Protein AF-A0A9W7ZAU4-F1 (afdb_monomer_lite)

pLDDT: mean 91.2, std 5.75, range [60.62, 95.56]

Foldseek 3Di:
DVCQQQVVHDPCGDPDFDKDWDKDADPDPPDPDGIDIDIDGDDDPDDPPDDDDDDDD

Sequence (57 aa):
LNKMLWARGIKAVPHRIRVRLARRRNDDENAAEKLYTHVSYVPVADFKGLQTQQVDE

Secondary structure (DSSP, 8-state):
-HHHHTTT-TTS--S---EEEEEEE---TT-S-SEEEEEEE---S--TT----PPP-

Radius of gyration: 14.79 Å; chains: 1; bounding box: 34×14×42 Å

Structure (mmCIF, N/CA/C/O backbone):
data_AF-A0A9W7ZAU4-F1
#
_entry.id   AF-A0A9W7ZAU4-F1
#
loop_
_atom_site.group_PDB
_atom_site.id
_atom_site.type_symbol
_atom_site.label_atom_id
_atom_site.label_alt_id
_atom_site.label_comp_id
_atom_site.label_asym_id
_atom_site.label_entity_id
_atom_site.label_seq_id
_atom_site.pdbx_PDB_ins_code
_atom_site.Cartn_x
_atom_site.Cartn_y
_atom_site.Cartn_z
_atom_site.occupancy
_atom_site.B_iso_or_equiv
_atom_site.auth_seq_id
_atom_site.auth_comp_id
_atom_site.auth_asym_id
_atom_site.auth_atom_id
_atom_site.pdbx_PDB_model_num
ATOM 1 N N . LEU A 1 1 ? 2.766 -4.957 1.806 1.00 92.50 1 LEU A N 1
ATOM 2 C CA . LEU A 1 1 ? 3.131 -3.591 1.364 1.00 92.50 1 LEU A CA 1
ATOM 3 C C . LEU A 1 1 ? 4.599 -3.267 1.636 1.00 92.50 1 LEU A C 1
ATOM 5 O O . LEU A 1 1 ? 5.335 -3.072 0.680 1.00 92.50 1 LEU A O 1
ATOM 9 N N . ASN A 1 2 ? 5.040 -3.289 2.900 1.00 93.25 2 ASN A N 1
ATOM 10 C CA . ASN A 1 2 ? 6.389 -2.860 3.299 1.00 93.25 2 ASN A CA 1
ATOM 11 C C . ASN A 1 2 ? 7.529 -3.531 2.504 1.00 93.25 2 ASN A C 1
ATOM 13 O O . ASN A 1 2 ? 8.385 -2.850 1.955 1.00 93.25 2 ASN A O 1
ATOM 17 N N . LYS A 1 3 ? 7.487 -4.863 2.350 1.00 92.81 3 LYS A N 1
ATOM 18 C CA . LYS A 1 3 ? 8.497 -5.606 1.572 1.00 92.81 3 LYS A CA 1
ATOM 19 C C . LYS A 1 3 ? 8.631 -5.114 0.123 1.00 92.81 3 LYS A C 1
ATOM 21 O O . LYS A 1 3 ? 9.741 -5.018 -0.373 1.00 92.81 3 LYS A O 1
ATOM 26 N N . MET A 1 4 ? 7.518 -4.781 -0.538 1.00 91.50 4 MET A N 1
ATOM 27 C CA . MET A 1 4 ? 7.533 -4.278 -1.918 1.00 91.50 4 MET A CA 1
ATOM 28 C C . MET A 1 4 ? 8.087 -2.852 -1.999 1.00 91.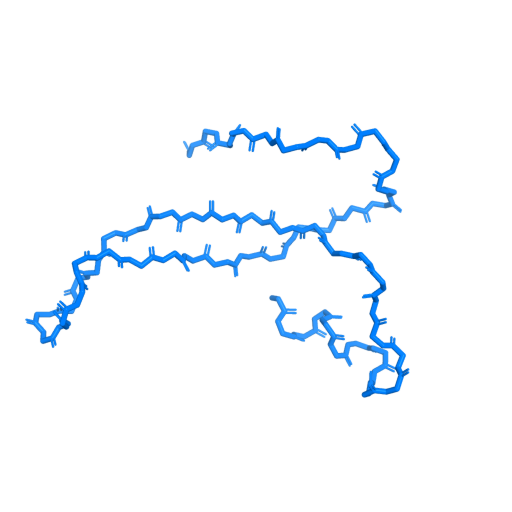50 4 MET A C 1
ATOM 30 O O . MET A 1 4 ? 8.846 -2.540 -2.912 1.00 91.50 4 MET A O 1
ATOM 34 N N . LEU A 1 5 ? 7.731 -1.992 -1.039 1.00 93.44 5 LEU A N 1
ATOM 35 C CA . LEU A 1 5 ? 8.209 -0.608 -0.990 1.00 93.44 5 LEU A CA 1
ATOM 36 C C . LEU A 1 5 ? 9.743 -0.552 -0.928 1.00 93.44 5 LEU A C 1
ATOM 38 O O . LEU A 1 5 ? 10.366 0.232 -1.638 1.00 93.44 5 LEU A O 1
ATOM 42 N N . TRP A 1 6 ? 10.338 -1.442 -0.133 1.00 95.06 6 TRP A N 1
ATOM 43 C CA . TRP A 1 6 ? 11.783 -1.507 0.087 1.00 95.06 6 TRP A CA 1
ATOM 44 C C . TRP A 1 6 ? 12.511 -2.551 -0.768 1.00 95.06 6 TRP A C 1
ATOM 46 O O . TRP A 1 6 ? 13.708 -2.752 -0.581 1.00 95.06 6 TRP A O 1
ATOM 56 N N . ALA A 1 7 ? 11.840 -3.195 -1.729 1.00 91.69 7 ALA A N 1
ATOM 57 C CA . ALA A 1 7 ? 12.432 -4.264 -2.543 1.00 91.69 7 ALA A CA 1
ATOM 58 C C . ALA A 1 7 ? 13.656 -3.811 -3.364 1.00 91.69 7 ALA A C 1
ATOM 60 O O . ALA A 1 7 ? 14.510 -4.623 -3.703 1.00 91.69 7 ALA A O 1
ATOM 61 N N . ARG A 1 8 ? 13.749 -2.513 -3.678 1.00 93.12 8 ARG A N 1
ATOM 62 C CA . ARG A 1 8 ? 14.866 -1.892 -4.414 1.00 93.12 8 ARG A CA 1
ATOM 63 C C . ARG A 1 8 ? 15.815 -1.091 -3.504 1.00 93.12 8 ARG A C 1
ATOM 65 O O . ARG A 1 8 ? 16.695 -0.388 -3.992 1.00 93.12 8 ARG A O 1
ATOM 72 N N . GLY A 1 9 ? 15.640 -1.187 -2.185 1.00 93.81 9 GLY A N 1
ATOM 73 C CA . GLY A 1 9 ? 16.398 -0.428 -1.190 1.00 93.81 9 GLY A CA 1
ATOM 74 C C . GLY A 1 9 ? 15.921 1.017 -1.005 1.00 93.81 9 GLY A C 1
ATOM 75 O O . GLY A 1 9 ? 14.973 1.477 -1.638 1.00 93.81 9 GLY A O 1
ATOM 76 N N . ILE A 1 10 ? 16.596 1.743 -0.109 1.00 93.75 10 ILE A N 1
ATOM 77 C CA . ILE A 1 10 ? 16.153 3.063 0.373 1.00 93.75 10 ILE A CA 1
ATOM 78 C C . ILE A 1 10 ? 16.198 4.175 -0.684 1.00 93.75 10 ILE A C 1
ATOM 80 O O . ILE A 1 10 ? 15.387 5.093 -0.648 1.00 93.75 10 ILE A O 1
ATOM 84 N N . LYS A 1 11 ? 17.132 4.092 -1.638 1.00 93.75 11 LYS A N 1
ATOM 85 C CA . LYS A 1 11 ? 17.350 5.142 -2.647 1.00 93.75 11 LYS A CA 1
ATOM 86 C C . LYS A 1 11 ? 16.498 4.974 -3.909 1.00 93.75 11 LYS A C 1
ATOM 88 O O . LYS A 1 11 ? 16.390 5.919 -4.679 1.00 93.75 11 LYS A O 1
ATOM 93 N N . ALA A 1 12 ? 15.916 3.795 -4.136 1.00 94.12 12 ALA A N 1
ATOM 94 C CA . ALA A 1 12 ? 15.245 3.443 -5.391 1.00 94.12 12 ALA A CA 1
ATOM 95 C C . ALA A 1 12 ? 13.800 2.957 -5.174 1.00 94.12 12 ALA A C 1
ATOM 97 O O . ALA A 1 12 ? 13.363 1.969 -5.767 1.00 94.12 12 ALA A O 1
ATOM 98 N N . VAL A 1 13 ? 13.053 3.650 -4.311 1.00 93.81 13 VAL A N 1
ATOM 99 C CA . VAL A 1 13 ? 11.646 3.333 -4.015 1.00 93.81 13 VAL A CA 1
ATOM 100 C C . VAL A 1 13 ? 10.786 3.446 -5.291 1.00 93.81 13 VAL A C 1
ATOM 102 O O . VAL A 1 13 ? 10.991 4.370 -6.083 1.00 93.81 13 VAL A O 1
ATOM 105 N N . PRO A 1 14 ? 9.820 2.534 -5.532 1.00 93.69 14 PRO A N 1
ATOM 106 C CA . PRO A 1 14 ? 8.935 2.621 -6.692 1.00 93.69 14 PRO A CA 1
ATOM 107 C C . PRO A 1 14 ? 8.150 3.942 -6.743 1.00 93.69 14 PRO A C 1
ATOM 109 O O . PRO A 1 14 ? 7.535 4.336 -5.757 1.00 93.69 14 PRO A O 1
ATOM 112 N N . HIS A 1 15 ? 8.091 4.584 -7.915 1.00 93.19 15 HIS A N 1
ATOM 113 C CA . HIS A 1 15 ? 7.340 5.837 -8.105 1.00 93.19 15 HIS A CA 1
ATOM 114 C C . HIS A 1 15 ? 5.820 5.680 -7.963 1.00 93.19 15 HIS A C 1
ATOM 116 O O . HIS A 1 15 ? 5.125 6.636 -7.627 1.00 93.19 15 HIS A O 1
ATOM 122 N N . ARG A 1 16 ? 5.284 4.493 -8.273 1.00 94.1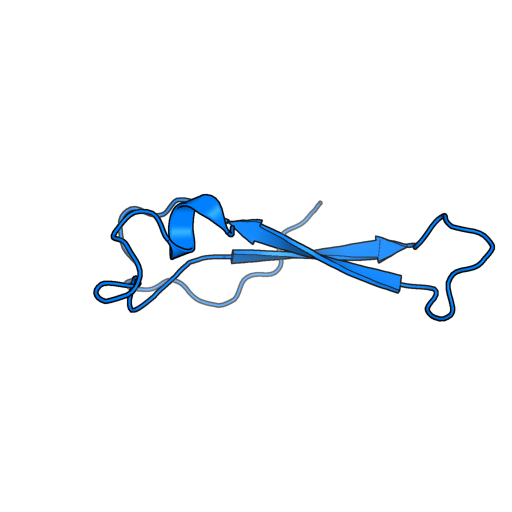2 16 ARG A N 1
ATOM 123 C CA . ARG A 1 16 ? 3.857 4.167 -8.167 1.00 94.12 16 ARG A CA 1
ATOM 124 C C . ARG A 1 16 ? 3.692 2.760 -7.609 1.00 94.12 16 ARG A C 1
ATOM 126 O O . ARG A 1 16 ? 4.453 1.859 -7.958 1.00 94.12 16 ARG A O 1
ATOM 133 N N . ILE A 1 17 ? 2.691 2.580 -6.749 1.00 94.12 17 ILE A N 1
ATOM 134 C CA . ILE A 1 17 ? 2.311 1.295 -6.156 1.00 94.12 17 ILE A CA 1
ATOM 135 C C . ILE A 1 17 ? 0.790 1.197 -6.175 1.00 94.12 17 ILE A C 1
ATOM 137 O O . ILE A 1 17 ? 0.095 2.154 -5.836 1.00 94.12 17 ILE A O 1
ATOM 141 N N . ARG A 1 18 ? 0.267 0.030 -6.558 1.00 95.44 18 ARG A N 1
ATOM 142 C CA . ARG A 1 18 ? -1.161 -0.262 -6.476 1.00 95.44 18 ARG A CA 1
ATOM 143 C C . ARG A 1 18 ? -1.446 -0.900 -5.122 1.00 95.44 18 ARG A C 1
ATOM 145 O O . ARG A 1 18 ? -0.770 -1.844 -4.709 1.00 95.44 18 ARG A O 1
ATOM 152 N N . VAL A 1 19 ? -2.434 -0.360 -4.424 1.00 95.50 19 VAL A N 1
ATOM 153 C CA . VAL A 1 19 ? -2.834 -0.819 -3.093 1.00 95.50 19 VAL A CA 1
ATOM 154 C C . VAL A 1 19 ? -4.322 -1.123 -3.064 1.00 95.50 19 VAL A C 1
ATOM 156 O O . VAL A 1 19 ? -5.098 -0.506 -3.792 1.00 95.50 19 VAL A O 1
ATOM 159 N N . ARG A 1 20 ? -4.709 -2.067 -2.208 1.00 94.69 20 ARG A N 1
ATOM 160 C CA . ARG A 1 20 ? -6.100 -2.317 -1.829 1.00 94.69 20 ARG A CA 1
ATOM 161 C C . ARG A 1 20 ? -6.286 -1.856 -0.390 1.00 94.69 20 ARG A C 1
ATOM 163 O O . ARG A 1 20 ? -5.502 -2.216 0.489 1.00 94.69 20 ARG A O 1
ATOM 170 N N . LEU A 1 21 ? -7.320 -1.052 -0.183 1.00 94.88 21 LEU A N 1
ATOM 171 C CA . LEU A 1 21 ? -7.722 -0.507 1.107 1.00 94.88 21 LEU A CA 1
ATOM 172 C C . LEU A 1 21 ? -8.978 -1.257 1.547 1.00 94.88 21 LEU A C 1
ATOM 174 O O . LEU A 1 21 ? -9.956 -1.283 0.806 1.00 94.88 21 LEU A O 1
ATOM 178 N N . ALA A 1 22 ? -8.944 -1.876 2.723 1.00 93.44 22 ALA A N 1
ATOM 179 C CA . ALA A 1 22 ? -10.095 -2.550 3.312 1.00 93.44 22 ALA A CA 1
ATOM 180 C C . ALA A 1 22 ? -10.379 -1.943 4.685 1.00 93.44 22 ALA A C 1
ATOM 182 O O . ALA A 1 22 ? -9.514 -1.958 5.562 1.00 93.44 22 ALA A O 1
ATOM 183 N N . ARG A 1 23 ? -11.580 -1.394 4.877 1.00 92.50 23 ARG A N 1
ATOM 184 C CA . ARG A 1 23 ? -12.007 -0.871 6.178 1.00 92.50 23 ARG A CA 1
ATOM 185 C C . ARG A 1 23 ? -12.561 -2.028 7.003 1.00 92.50 23 ARG A C 1
ATOM 187 O O . ARG A 1 23 ? -13.528 -2.652 6.591 1.00 92.50 23 ARG A O 1
ATOM 194 N N . ARG A 1 24 ? -11.949 -2.307 8.150 1.00 89.88 24 ARG A N 1
ATOM 195 C CA . ARG A 1 24 ? -12.313 -3.409 9.049 1.00 89.88 24 ARG A CA 1
ATOM 196 C C . ARG A 1 24 ? -12.655 -2.882 10.436 1.00 89.88 24 ARG A C 1
ATOM 198 O O . ARG A 1 24 ? -12.206 -1.801 10.825 1.00 89.88 24 ARG A O 1
ATOM 205 N N . ARG A 1 25 ? -13.477 -3.635 11.166 1.00 90.31 25 ARG A N 1
ATOM 206 C CA . ARG A 1 25 ? -13.761 -3.365 12.577 1.00 90.31 25 ARG A CA 1
ATOM 207 C C . ARG A 1 25 ? -12.587 -3.823 13.428 1.00 90.31 25 ARG A C 1
ATOM 209 O O . ARG A 1 25 ? -11.962 -4.830 13.114 1.00 90.31 25 ARG A O 1
ATOM 216 N N . ASN A 1 26 ? -12.260 -3.019 14.432 1.00 87.00 26 ASN A N 1
ATOM 217 C CA . ASN A 1 26 ? -11.261 -3.381 15.417 1.00 87.00 26 ASN A CA 1
ATOM 218 C C . ASN A 1 26 ? -11.926 -4.239 16.496 1.00 87.00 26 ASN A C 1
ATOM 220 O O . ASN A 1 26 ? -12.879 -3.776 17.123 1.00 87.00 26 ASN A O 1
ATOM 224 N N . ASP A 1 27 ? -11.444 -5.468 16.658 1.00 84.06 27 ASP A N 1
ATOM 225 C CA . ASP A 1 27 ? -11.969 -6.437 17.628 1.00 84.06 27 ASP A CA 1
ATOM 226 C C . ASP A 1 27 ? -11.211 -6.381 18.969 1.00 84.06 27 ASP A C 1
ATOM 228 O O . ASP A 1 27 ? -11.518 -7.136 19.886 1.00 84.06 27 ASP A O 1
ATOM 232 N N . ASP A 1 28 ? -10.220 -5.491 19.094 1.00 86.88 28 ASP A N 1
ATOM 233 C CA . ASP A 1 28 ? -9.516 -5.229 20.349 1.00 86.88 28 ASP A CA 1
ATOM 234 C C . ASP A 1 28 ? -10.371 -4.347 21.274 1.00 86.88 28 ASP A C 1
ATOM 236 O O . ASP A 1 28 ? -10.709 -3.205 20.942 1.00 86.88 28 ASP A O 1
ATOM 240 N N . GLU A 1 29 ? -10.704 -4.882 22.450 1.00 76.94 29 GLU A N 1
ATOM 241 C CA . GLU A 1 29 ? -11.546 -4.235 23.463 1.00 76.94 29 GLU A CA 1
ATOM 242 C C . GLU A 1 29 ? -10.942 -2.931 24.015 1.00 76.94 29 GLU A C 1
ATOM 244 O O . GLU A 1 29 ? -11.683 -2.075 24.497 1.00 76.94 29 GLU A O 1
ATOM 249 N N . ASN A 1 30 ? -9.623 -2.736 23.901 1.00 83.94 30 ASN A N 1
ATOM 250 C CA . ASN A 1 30 ? -8.928 -1.536 24.382 1.00 83.94 30 ASN A CA 1
ATOM 251 C C . ASN A 1 30 ? -8.608 -0.522 23.274 1.00 83.94 30 ASN A C 1
ATOM 253 O O . ASN A 1 30 ? -7.889 0.456 23.503 1.00 83.94 30 ASN A O 1
ATOM 257 N N . ALA A 1 31 ? -9.109 -0.735 22.058 1.00 81.19 31 ALA A N 1
ATOM 258 C CA . ALA A 1 31 ? -8.838 0.169 20.956 1.00 81.19 31 ALA A CA 1
ATOM 259 C C . ALA A 1 31 ? -9.556 1.515 21.123 1.00 81.19 31 ALA A C 1
ATOM 261 O O . ALA A 1 31 ? -10.781 1.582 21.215 1.00 81.19 31 ALA A O 1
ATOM 262 N N . ALA A 1 32 ? -8.792 2.610 21.049 1.00 84.31 32 ALA A N 1
ATOM 263 C CA . ALA A 1 32 ? -9.352 3.963 21.014 1.00 84.31 32 ALA A CA 1
ATOM 264 C C . ALA A 1 32 ? -10.277 4.180 19.799 1.00 84.31 32 ALA A C 1
ATOM 266 O O . ALA A 1 32 ? -11.277 4.888 19.891 1.00 84.31 32 ALA A O 1
ATOM 267 N N . GLU A 1 33 ? -9.964 3.533 18.671 1.00 87.50 33 GLU A N 1
ATOM 268 C CA . GLU A 1 33 ? -10.708 3.645 17.418 1.00 87.50 33 GLU A CA 1
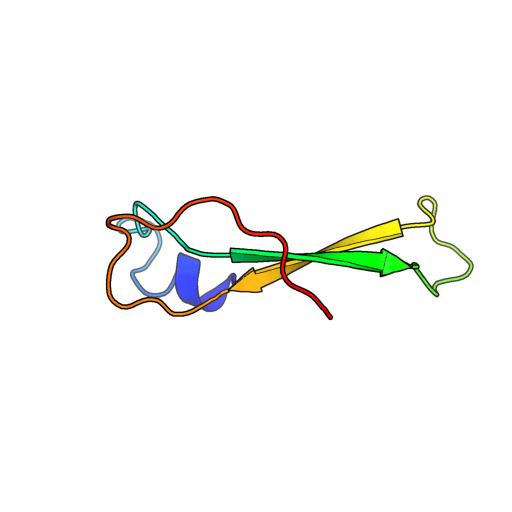ATOM 269 C C . GLU A 1 33 ? -11.385 2.322 17.040 1.00 87.50 33 GLU A C 1
ATOM 271 O O . GLU A 1 33 ? -10.748 1.269 16.952 1.00 87.50 33 GLU A O 1
ATOM 276 N N . LYS A 1 34 ? -12.687 2.393 16.731 1.00 87.06 34 LYS A N 1
ATOM 277 C CA . LYS A 1 34 ? -13.537 1.227 16.409 1.00 87.06 34 LYS A CA 1
ATOM 278 C C . LYS A 1 34 ? -13.257 0.607 15.038 1.00 87.06 34 LYS A C 1
ATOM 280 O O . LYS A 1 34 ? -13.729 -0.492 14.745 1.00 87.06 34 LYS A O 1
ATOM 285 N N . LEU A 1 35 ? -12.586 1.334 14.150 1.00 92.38 35 LEU A N 1
ATOM 286 C CA . LEU A 1 35 ? -12.388 0.958 12.752 1.00 92.38 35 LEU A CA 1
ATOM 287 C C . LEU A 1 35 ? -10.936 1.216 12.367 1.00 92.38 35 LEU A C 1
ATOM 289 O O . LEU A 1 35 ? -10.378 2.252 12.717 1.00 92.38 35 LEU A O 1
ATOM 293 N N . TYR A 1 36 ? -10.355 0.314 11.585 1.00 91.81 36 TYR A N 1
ATOM 294 C CA . TYR A 1 36 ? -9.037 0.508 10.993 1.00 91.81 36 TYR A CA 1
ATOM 295 C C . TYR A 1 36 ? -9.074 0.238 9.491 1.00 91.81 36 TYR A C 1
ATOM 297 O O . TYR A 1 36 ? -9.936 -0.479 8.980 1.00 91.81 36 TYR A O 1
ATOM 305 N N . THR A 1 37 ? -8.122 0.823 8.768 1.00 92.75 37 THR A N 1
ATOM 306 C CA . THR A 1 37 ? -7.958 0.571 7.335 1.00 92.75 37 THR A CA 1
ATOM 307 C C . THR A 1 37 ? -6.763 -0.341 7.128 1.00 92.75 37 THR A C 1
ATOM 309 O O . THR A 1 37 ? -5.616 0.055 7.331 1.00 92.75 37 THR A O 1
ATOM 312 N N . HIS A 1 38 ? -7.023 -1.572 6.707 1.00 92.44 38 HIS A N 1
ATOM 313 C CA . HIS A 1 38 ? -5.986 -2.504 6.310 1.00 92.44 38 HIS A CA 1
ATOM 314 C C . HIS A 1 38 ? -5.535 -2.210 4.877 1.00 92.44 38 HIS A C 1
ATOM 316 O O . HIS A 1 38 ? -6.338 -2.251 3.942 1.00 92.44 38 HIS A O 1
ATOM 322 N N . VAL A 1 39 ? -4.242 -1.925 4.697 1.00 94.81 39 VAL A N 1
ATOM 323 C CA . VAL A 1 39 ? -3.656 -1.626 3.383 1.00 94.81 39 VAL A CA 1
ATOM 324 C C . VAL A 1 39 ? -2.806 -2.797 2.909 1.00 94.81 39 VAL A C 1
ATOM 326 O O . VAL A 1 39 ? -1.784 -3.135 3.508 1.00 94.81 39 VAL A O 1
ATOM 329 N N . SER A 1 40 ? -3.198 -3.389 1.785 1.00 95.25 40 SER A N 1
ATOM 330 C CA . SER A 1 40 ? -2.480 -4.491 1.142 1.00 95.25 40 SER A CA 1
ATOM 331 C C . SER A 1 40 ? -1.911 -4.066 -0.214 1.00 95.25 40 SER A C 1
ATOM 333 O O . SER A 1 40 ? -2.388 -3.128 -0.852 1.00 95.25 40 SER A O 1
ATOM 335 N N . TYR A 1 41 ? -0.826 -4.720 -0.633 1.00 94.19 41 TYR A N 1
ATOM 336 C CA . TYR A 1 41 ? -0.198 -4.471 -1.934 1.00 94.19 41 TYR A CA 1
ATOM 337 C C . TYR A 1 41 ? -0.879 -5.322 -3.003 1.00 94.19 41 TYR A C 1
ATOM 339 O O . TYR A 1 41 ? -1.100 -6.509 -2.770 1.00 94.19 41 TYR A O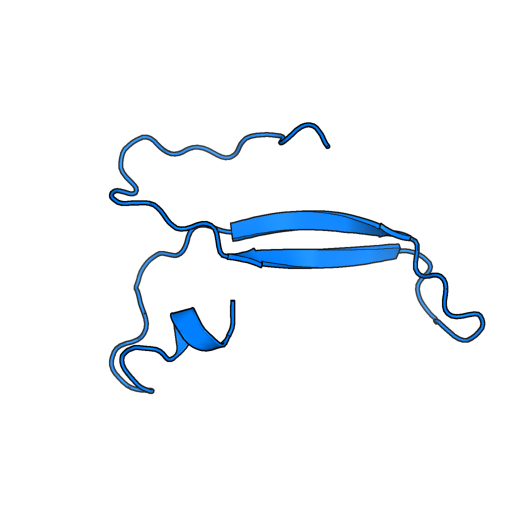 1
ATOM 347 N N . VAL A 1 42 ? -1.156 -4.728 -4.164 1.00 93.94 42 VAL A N 1
ATOM 348 C CA . VAL A 1 42 ? -1.698 -5.431 -5.329 1.00 93.94 42 VAL A CA 1
ATOM 349 C C . VAL A 1 42 ? -0.634 -5.434 -6.429 1.00 93.94 42 VAL A C 1
ATOM 351 O O . VAL A 1 42 ? -0.259 -4.357 -6.902 1.00 93.94 42 VAL A O 1
ATOM 354 N N . PRO A 1 43 ? -0.120 -6.605 -6.844 1.00 93.00 43 PRO A N 1
ATOM 355 C CA . PRO A 1 43 ? 0.805 -6.682 -7.963 1.00 93.00 43 PRO A CA 1
ATOM 356 C C . PRO A 1 43 ? 0.082 -6.339 -9.267 1.00 93.00 43 PRO A C 1
ATOM 358 O O . PRO A 1 43 ? -0.957 -6.910 -9.586 1.00 93.00 43 PRO A O 1
ATOM 361 N N . VAL A 1 44 ? 0.642 -5.391 -10.015 1.00 93.44 44 VAL A N 1
ATOM 362 C CA . VAL A 1 44 ? 0.171 -4.991 -11.345 1.00 93.44 44 VAL A CA 1
ATOM 363 C C . VAL A 1 44 ? 1.373 -4.870 -12.273 1.00 93.44 44 VAL A C 1
ATOM 365 O O . VAL A 1 44 ? 2.438 -4.424 -11.844 1.00 93.44 44 VAL A O 1
ATOM 368 N N . ALA A 1 45 ? 1.208 -5.290 -13.527 1.00 91.75 45 ALA A N 1
ATOM 369 C CA . ALA A 1 45 ? 2.268 -5.214 -14.530 1.00 91.75 45 ALA A CA 1
ATOM 370 C C . ALA A 1 45 ? 2.437 -3.789 -15.088 1.00 91.75 45 ALA A C 1
ATOM 372 O O . ALA A 1 45 ? 3.562 -3.347 -15.306 1.00 91.75 45 ALA A O 1
ATOM 373 N N . ASP A 1 46 ? 1.330 -3.061 -15.268 1.00 93.31 46 ASP A N 1
ATOM 374 C CA . ASP A 1 46 ? 1.305 -1.672 -15.735 1.00 93.31 46 ASP A CA 1
ATOM 375 C C . ASP A 1 46 ? 0.289 -0.850 -14.921 1.00 93.31 46 ASP A C 1
ATOM 377 O O . ASP A 1 46 ? -0.687 -1.374 -14.382 1.00 93.31 46 ASP A O 1
ATOM 381 N N .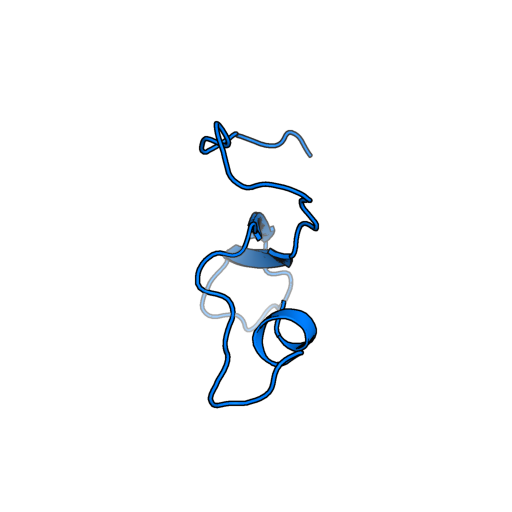 PHE A 1 47 ? 0.539 0.452 -14.820 1.00 93.75 47 PHE A N 1
ATOM 382 C CA . PHE A 1 47 ? -0.308 1.434 -14.151 1.00 93.75 47 PHE A CA 1
ATOM 383 C C . PHE A 1 47 ? -1.188 2.234 -15.118 1.00 93.75 47 PHE A C 1
ATOM 385 O O . PHE A 1 47 ? -2.035 3.011 -14.668 1.00 93.75 47 PHE A O 1
ATOM 392 N N . LYS A 1 48 ? -0.984 2.109 -16.433 1.00 95.50 48 LYS A N 1
ATOM 393 C CA . LYS A 1 48 ? -1.751 2.854 -17.434 1.00 95.50 48 LYS A CA 1
ATOM 394 C C . LYS A 1 48 ? -3.236 2.476 -17.383 1.00 95.50 48 LYS A C 1
ATOM 396 O O . LYS A 1 48 ? -3.594 1.306 -17.401 1.00 95.50 48 LYS A O 1
ATOM 401 N N . GLY A 1 49 ? -4.108 3.483 -17.311 1.00 93.69 49 GLY A N 1
ATOM 402 C CA . GLY A 1 49 ? -5.565 3.294 -17.307 1.00 93.69 49 GLY A CA 1
ATOM 403 C C . GLY A 1 49 ? -6.165 2.779 -15.991 1.00 93.69 49 GLY A C 1
ATOM 404 O O . GLY A 1 49 ? -7.383 2.665 -15.895 1.00 93.69 49 GLY A O 1
ATOM 405 N N . LEU A 1 50 ? -5.356 2.508 -14.959 1.00 94.69 50 LEU A N 1
ATOM 406 C CA . LEU A 1 50 ? -5.873 2.070 -13.663 1.00 94.69 50 LEU A CA 1
ATOM 407 C C . LEU A 1 50 ? -6.458 3.248 -12.877 1.00 94.69 50 LEU A C 1
ATOM 409 O O . LEU A 1 50 ? -5.730 4.114 -12.394 1.00 94.69 50 LEU A O 1
ATOM 413 N N . GLN A 1 51 ? -7.775 3.238 -12.690 1.00 95.56 51 GLN A N 1
ATOM 414 C CA . GLN A 1 51 ? -8.496 4.202 -11.855 1.00 95.56 51 GLN A CA 1
ATOM 415 C C . GLN A 1 51 ? -8.768 3.644 -10.456 1.00 95.56 51 GLN A C 1
ATOM 417 O O . GLN A 1 51 ? -8.504 2.471 -10.177 1.00 95.56 51 GLN A O 1
ATOM 422 N N . THR A 1 52 ? -9.261 4.481 -9.547 1.00 95.56 52 THR A N 1
ATOM 423 C CA . THR A 1 52 ? -9.791 4.011 -8.262 1.00 95.56 52 THR A CA 1
ATOM 424 C C . THR A 1 52 ? -11.027 3.162 -8.527 1.00 95.56 52 THR A C 1
ATOM 426 O O . THR A 1 52 ? -11.912 3.572 -9.269 1.00 95.56 52 THR A O 1
ATOM 429 N N . GLN A 1 53 ? -11.067 1.972 -7.941 1.00 94.12 53 GLN A N 1
ATOM 430 C CA . GLN A 1 53 ? -12.195 1.057 -8.062 1.00 94.12 53 GLN A CA 1
ATOM 431 C C . GLN A 1 53 ? -12.619 0.635 -6.665 1.00 94.12 53 GLN A C 1
ATOM 433 O O . GLN A 1 53 ? -11.767 0.380 -5.808 1.00 94.12 53 GLN A O 1
ATOM 438 N N . GLN A 1 54 ? -13.928 0.577 -6.452 1.00 92.94 54 GLN A N 1
ATOM 439 C CA . GLN A 1 54 ? -14.483 -0.104 -5.298 1.00 92.94 54 GLN A CA 1
ATOM 440 C C . GLN A 1 54 ? -14.311 -1.605 -5.532 1.00 92.94 54 GLN A C 1
ATOM 442 O O . GLN A 1 54 ? -14.615 -2.106 -6.611 1.00 92.94 54 GLN A O 1
ATOM 447 N N . VAL A 1 55 ? -13.729 -2.290 -4.556 1.0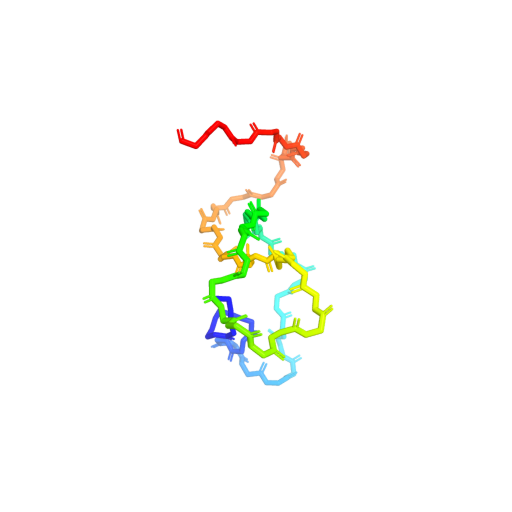0 88.12 55 VAL A N 1
ATOM 448 C CA . VAL A 1 55 ? -13.538 -3.737 -4.611 1.00 88.12 55 VAL A CA 1
ATOM 449 C C . VAL A 1 55 ? -14.597 -4.338 -3.707 1.00 88.12 55 VAL A C 1
ATOM 451 O O . VAL A 1 55 ? -14.584 -4.040 -2.511 1.00 88.12 55 VAL A O 1
ATOM 454 N N . ASP A 1 56 ? -15.489 -5.141 -4.276 1.00 81.38 56 ASP A N 1
ATOM 455 C CA . ASP A 1 56 ? -16.427 -5.938 -3.491 1.00 81.38 56 ASP A CA 1
ATOM 456 C C . ASP A 1 56 ? -15.639 -6.985 -2.684 1.00 81.38 56 ASP A C 1
ATOM 458 O O . ASP A 1 56 ? -14.586 -7.468 -3.125 1.00 81.38 56 ASP A O 1
ATOM 462 N N . GLU A 1 57 ? -16.070 -7.230 -1.446 1.00 60.62 57 GLU A N 1
ATOM 463 C CA . GLU A 1 57 ? -15.399 -8.166 -0.536 1.00 60.62 57 GLU A CA 1
ATOM 464 C C . GLU A 1 57 ? -15.736 -9.621 -0.862 1.00 60.62 57 GLU A C 1
ATOM 466 O O . GLU A 1 57 ? -16.933 -9.925 -1.065 1.00 60.62 57 GLU A O 1
#